Protein AF-A0A0M9YWH2-F1 (afdb_monomer_lite)

Sequence (118 aa):
MAAGDDLGFTGTGFSPNEGVDAFLFSKPIKLGHFTADGNGTVEGTVTIPKWTDPGKHIFRLKGEESKLKLSAKIIVRSHKPHLAATGEDHSSVLLGGAAGLLALGAGTMIAVRRRKQN

Foldseek 3Di:
DAAFDKDKDKDADAAAQWKKWKFKPPPTDTQDIFTAHRRRMTIDIGHHHNPDDFAKIWIWIATPPVRDIDIDIDGHHDDPPPPPCPPDPPDPDDDDDDDDDDDDDDDDDDDPDDDDDD

Structure (mmCIF, N/CA/C/O backbone):
data_AF-A0A0M9YWH2-F1
#
_entry.id   AF-A0A0M9YWH2-F1
#
loop_
_atom_site.group_PDB
_atom_site.id
_atom_site.type_symbol
_atom_site.label_atom_id
_atom_site.label_alt_id
_atom_site.label_comp_id
_atom_site.label_asym_id
_atom_site.label_entity_id
_atom_site.label_seq_id
_atom_site.pdbx_PDB_ins_code
_atom_site.Cartn_x
_atom_site.Cartn_y
_atom_site.Cartn_z
_atom_site.occupancy
_atom_site.B_iso_or_equiv
_atom_site.auth_seq_id
_atom_site.auth_comp_id
_atom_site.auth_asym_id
_atom_site.auth_atom_id
_atom_site.pdbx_PDB_model_num
ATOM 1 N N . MET A 1 1 ? 13.030 -2.942 -4.232 1.00 87.31 1 MET A N 1
ATOM 2 C CA . MET A 1 1 ? 11.990 -3.773 -4.857 1.00 87.31 1 MET A CA 1
ATOM 3 C C . MET A 1 1 ? 11.951 -3.490 -6.349 1.00 87.31 1 MET A C 1
ATOM 5 O O . MET A 1 1 ? 12.360 -2.402 -6.761 1.00 87.31 1 MET A O 1
ATOM 9 N N . ALA A 1 2 ? 11.541 -4.467 -7.139 1.00 89.38 2 ALA A N 1
ATOM 10 C CA . ALA A 1 2 ? 11.160 -4.350 -8.537 1.00 89.38 2 ALA A CA 1
ATOM 11 C C . ALA A 1 2 ? 9.626 -4.310 -8.663 1.00 89.38 2 ALA A C 1
ATOM 13 O O . ALA A 1 2 ? 8.899 -4.519 -7.692 1.00 89.38 2 ALA A O 1
ATOM 14 N N . ALA A 1 3 ? 9.131 -3.995 -9.858 1.00 90.88 3 ALA A N 1
ATOM 15 C CA . ALA A 1 3 ? 7.719 -4.165 -10.175 1.00 90.88 3 ALA A CA 1
ATOM 16 C C . ALA A 1 3 ? 7.367 -5.663 -10.166 1.00 90.88 3 ALA A C 1
ATOM 18 O O . ALA A 1 3 ? 8.133 -6.477 -10.682 1.00 90.88 3 ALA A O 1
ATOM 19 N N . GLY A 1 4 ? 6.219 -6.026 -9.598 1.00 90.44 4 GLY A N 1
ATOM 20 C CA . GLY A 1 4 ? 5.822 -7.418 -9.372 1.00 90.44 4 GLY A CA 1
ATOM 21 C C . GLY A 1 4 ? 6.269 -8.008 -8.034 1.00 90.44 4 GLY A C 1
ATOM 22 O O . GLY A 1 4 ? 5.811 -9.098 -7.710 1.00 90.44 4 GLY A O 1
ATOM 23 N N . ASP A 1 5 ? 7.122 -7.317 -7.270 1.00 92.12 5 ASP A N 1
ATOM 24 C CA . ASP A 1 5 ? 7.524 -7.764 -5.934 1.00 92.12 5 ASP A CA 1
ATOM 25 C C . ASP A 1 5 ? 6.393 -7.555 -4.919 1.00 92.12 5 ASP A C 1
ATOM 27 O O . ASP A 1 5 ? 5.607 -6.604 -5.012 1.00 92.12 5 ASP A O 1
ATOM 31 N N . ASP A 1 6 ? 6.395 -8.395 -3.891 1.00 94.56 6 ASP A N 1
ATOM 32 C CA . ASP A 1 6 ? 5.570 -8.220 -2.706 1.00 94.56 6 ASP 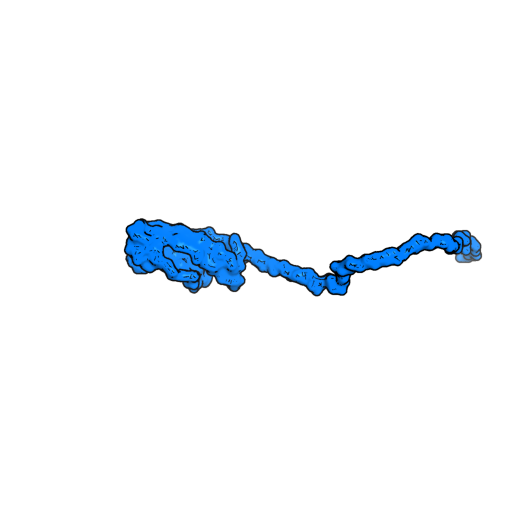A CA 1
ATOM 33 C C . ASP A 1 6 ? 6.186 -7.199 -1.738 1.00 94.56 6 ASP A C 1
ATOM 35 O O . ASP A 1 6 ? 7.395 -7.164 -1.487 1.00 94.56 6 ASP A O 1
ATOM 39 N N . LEU A 1 7 ? 5.326 -6.350 -1.182 1.00 94.31 7 LEU A N 1
ATOM 40 C CA . LEU A 1 7 ? 5.638 -5.325 -0.198 1.00 94.31 7 LEU A CA 1
ATOM 41 C C . LEU A 1 7 ? 4.856 -5.613 1.086 1.00 94.31 7 LEU A C 1
ATOM 43 O O . LEU A 1 7 ? 3.650 -5.373 1.154 1.00 94.31 7 LEU A O 1
ATOM 47 N N . GLY A 1 8 ? 5.564 -6.092 2.107 1.00 96.31 8 GLY A N 1
ATOM 48 C CA . GLY A 1 8 ? 5.048 -6.167 3.472 1.00 96.31 8 GLY A CA 1
ATOM 49 C C . GLY A 1 8 ? 4.982 -4.781 4.115 1.00 96.31 8 GLY A C 1
ATOM 50 O O . GLY A 1 8 ? 5.877 -3.954 3.912 1.00 96.31 8 GLY A O 1
ATOM 51 N N . PHE A 1 9 ? 3.933 -4.517 4.889 1.00 96.00 9 PHE A N 1
ATOM 52 C CA . PHE A 1 9 ? 3.760 -3.258 5.607 1.00 96.00 9 PHE A CA 1
ATOM 53 C C . PHE A 1 9 ? 3.110 -3.464 6.977 1.00 96.00 9 PHE A C 1
ATOM 55 O O . PHE A 1 9 ? 2.344 -4.401 7.189 1.00 96.00 9 PHE A O 1
ATOM 62 N N . THR A 1 10 ? 3.374 -2.509 7.868 1.00 96.75 10 THR A N 1
ATOM 63 C CA . THR A 1 10 ? 2.693 -2.345 9.155 1.00 96.75 10 THR A CA 1
ATOM 64 C C . THR A 1 10 ? 2.378 -0.862 9.335 1.00 96.75 10 THR A C 1
ATOM 66 O O . THR A 1 10 ? 3.220 -0.005 9.050 1.00 96.75 10 THR A O 1
ATOM 69 N N . GLY A 1 11 ? 1.168 -0.544 9.779 1.00 95.31 11 GLY A N 1
ATOM 70 C CA . GLY A 1 11 ? 0.723 0.807 10.102 1.00 95.31 11 GLY A CA 1
ATOM 71 C C . GLY A 1 11 ? -0.041 0.821 11.419 1.00 95.31 11 GLY A C 1
ATOM 72 O O . GLY A 1 11 ? -0.732 -0.138 11.739 1.00 95.31 11 GLY A O 1
ATOM 73 N N . THR A 1 12 ? 0.078 1.902 12.182 1.00 95.94 12 THR A N 1
ATOM 74 C CA . THR A 1 12 ? -0.556 2.053 13.499 1.00 95.94 12 THR A CA 1
ATOM 75 C C . THR A 1 12 ? -1.259 3.405 13.616 1.00 95.94 12 THR A C 1
ATOM 77 O O . THR A 1 12 ? -0.942 4.343 12.879 1.00 95.94 12 THR A O 1
ATOM 80 N N . GLY A 1 13 ? -2.206 3.513 14.551 1.00 94.00 13 GLY A N 1
ATOM 81 C CA . GLY A 1 13 ? -2.953 4.748 14.828 1.00 94.00 13 GLY A CA 1
ATOM 82 C C . GLY A 1 13 ? -4.305 4.850 14.117 1.00 94.00 13 GLY A C 1
ATOM 83 O O . GLY A 1 13 ? -4.907 5.922 14.113 1.00 94.00 13 GLY A O 1
ATOM 84 N N . PHE A 1 14 ? -4.771 3.756 13.518 1.00 96.94 14 PHE A N 1
ATOM 85 C CA . PHE A 1 14 ? -6.112 3.637 12.951 1.00 96.94 14 PHE A CA 1
ATOM 86 C C . PHE A 1 14 ? -7.162 3.433 14.059 1.00 96.94 14 PHE A C 1
ATOM 88 O O . PHE A 1 14 ? -6.831 3.060 15.184 1.00 96.94 14 PHE A O 1
ATOM 95 N N . SER A 1 15 ? -8.433 3.688 13.759 1.00 97.00 15 SER A N 1
ATOM 96 C CA . SER A 1 15 ? -9.545 3.314 14.635 1.00 97.00 15 SER A CA 1
ATOM 97 C C . SER A 1 15 ? -9.634 1.782 14.749 1.00 97.00 15 SER A C 1
ATOM 99 O O . SER A 1 15 ? -9.418 1.084 13.754 1.00 97.00 15 SER A O 1
ATOM 101 N N . PRO A 1 16 ? -9.961 1.228 15.931 1.00 96.81 16 PRO A N 1
ATOM 102 C CA . PRO A 1 16 ? -10.122 -0.213 16.102 1.00 96.81 16 PRO A CA 1
ATOM 103 C C . PRO A 1 16 ? -11.123 -0.820 15.113 1.00 96.81 16 PRO A C 1
ATOM 105 O O . PRO A 1 16 ? -12.250 -0.338 15.015 1.00 96.81 16 PRO A O 1
ATOM 108 N N . ASN A 1 17 ? -10.748 -1.911 14.439 1.00 96.44 17 ASN A N 1
ATOM 109 C CA . ASN A 1 17 ? -11.587 -2.616 13.453 1.00 96.44 17 ASN A CA 1
ATOM 110 C C . ASN A 1 17 ? -11.974 -1.797 12.206 1.00 96.44 17 ASN A C 1
ATOM 112 O O . ASN A 1 17 ? -12.885 -2.198 11.479 1.00 96.44 17 ASN A O 1
ATOM 116 N N . GLU A 1 18 ? -11.309 -0.669 11.927 1.00 97.25 18 GLU A N 1
ATOM 117 C CA . GLU A 1 18 ? -11.649 0.141 10.754 1.00 97.25 18 GLU A CA 1
ATOM 118 C C . GLU A 1 18 ? -11.090 -0.425 9.441 1.00 97.25 18 GLU A C 1
ATOM 120 O O . GLU A 1 18 ? -10.063 -1.108 9.408 1.00 97.25 18 GLU A O 1
ATOM 125 N N . GLY A 1 19 ? -11.744 -0.065 8.334 1.00 96.69 19 GLY A N 1
ATOM 126 C CA . GLY A 1 19 ? -11.235 -0.300 6.988 1.00 96.69 19 GLY A CA 1
ATOM 127 C C . GLY A 1 19 ? -10.074 0.636 6.641 1.00 96.69 19 GLY A C 1
ATOM 128 O O . GLY A 1 19 ? -10.143 1.851 6.845 1.00 96.69 19 GLY A O 1
ATOM 129 N N . VAL A 1 20 ? -9.011 0.071 6.073 1.00 97.88 20 VAL A N 1
ATOM 130 C CA . VAL A 1 20 ? -7.814 0.779 5.618 1.00 97.88 20 VAL A CA 1
ATOM 131 C C . VAL A 1 20 ? -7.510 0.400 4.174 1.00 97.88 20 VAL A C 1
ATOM 133 O O . VAL A 1 20 ? -7.175 -0.740 3.850 1.00 97.88 20 VAL A O 1
ATOM 136 N N . ASP A 1 21 ? -7.555 1.391 3.292 1.00 97.75 21 ASP A N 1
ATOM 137 C CA . ASP A 1 21 ? -7.204 1.209 1.891 1.00 97.75 21 ASP A CA 1
ATOM 138 C C . ASP A 1 21 ? -5.714 1.466 1.651 1.00 97.75 21 ASP A C 1
ATOM 140 O O . ASP A 1 21 ? -5.182 2.529 1.997 1.00 97.75 21 ASP A O 1
ATOM 144 N N . ALA A 1 22 ? -5.058 0.515 0.986 1.00 96.88 22 ALA A N 1
ATOM 145 C CA . ALA A 1 22 ? -3.670 0.625 0.565 1.00 96.88 22 ALA A CA 1
ATOM 146 C C . ALA A 1 22 ? -3.577 1.080 -0.893 1.00 96.88 22 ALA A C 1
ATOM 148 O O . ALA A 1 22 ? -4.225 0.529 -1.787 1.00 96.88 22 ALA A O 1
ATOM 149 N N . PHE A 1 23 ? -2.725 2.065 -1.152 1.00 96.56 23 PHE A N 1
ATOM 150 C CA . PHE A 1 23 ? -2.556 2.664 -2.466 1.00 96.56 23 PHE A CA 1
ATOM 151 C C . PHE A 1 23 ? -1.091 2.835 -2.838 1.00 96.56 23 PHE A C 1
ATOM 153 O O . PHE A 1 23 ? -0.254 3.193 -2.007 1.00 96.56 23 PHE A O 1
ATOM 160 N N . LEU A 1 24 ? -0.823 2.717 -4.135 1.00 95.56 24 LEU A N 1
ATOM 161 C CA . LEU A 1 24 ? 0.397 3.212 -4.750 1.00 95.56 24 LEU A CA 1
ATOM 162 C C . LEU A 1 24 ? 0.122 4.571 -5.402 1.00 95.56 24 LEU A C 1
ATOM 164 O O . LEU A 1 24 ? -0.737 4.699 -6.272 1.00 95.56 24 LEU A O 1
ATOM 168 N N . PHE A 1 25 ? 0.852 5.593 -4.970 1.00 89.00 25 PHE A N 1
ATOM 169 C CA . PHE A 1 25 ? 0.772 6.965 -5.454 1.00 89.00 25 PHE A CA 1
ATOM 170 C C . PHE A 1 25 ? 1.925 7.264 -6.413 1.00 89.00 25 PHE A C 1
ATOM 172 O O . PHE A 1 25 ? 3.044 7.586 -6.012 1.00 89.00 25 PHE A O 1
ATOM 179 N N . SER A 1 26 ? 1.580 7.171 -7.694 1.00 79.69 26 SER A N 1
ATOM 180 C CA . SER A 1 26 ? 2.231 7.819 -8.840 1.00 79.69 26 SER A CA 1
ATOM 181 C C . SER A 1 26 ? 1.145 8.126 -9.878 1.00 79.69 26 SER A C 1
ATOM 183 O O . SER A 1 26 ? 0.862 9.282 -10.179 1.00 79.69 26 SER A O 1
ATOM 185 N N . LYS A 1 27 ? 0.377 7.091 -10.231 1.00 80.38 27 LYS A N 1
ATOM 186 C CA . LYS A 1 27 ? -1.044 7.161 -10.601 1.00 80.38 27 LYS A CA 1
ATOM 187 C C . LYS A 1 27 ? -1.808 6.475 -9.464 1.00 80.38 27 LYS A C 1
ATOM 189 O O . LYS A 1 27 ? -1.334 5.419 -9.054 1.00 80.38 27 LYS A O 1
ATOM 194 N N . PRO A 1 28 ? -2.891 7.037 -8.898 1.00 87.94 28 PRO A N 1
ATOM 195 C CA . PRO A 1 28 ? -3.573 6.417 -7.764 1.00 87.94 28 PRO A CA 1
ATOM 196 C C . PRO A 1 28 ? -4.097 5.024 -8.134 1.00 87.94 28 PRO A C 1
ATOM 198 O O . PRO A 1 28 ? -5.078 4.899 -8.862 1.00 87.94 28 PRO A O 1
ATOM 201 N N . ILE A 1 29 ? -3.426 3.981 -7.645 1.00 92.75 29 ILE A N 1
ATOM 202 C CA . ILE A 1 29 ? -3.812 2.582 -7.848 1.00 92.75 29 ILE A CA 1
ATOM 203 C C . ILE A 1 29 ? -4.109 1.991 -6.475 1.00 92.75 29 ILE A C 1
ATOM 205 O O . ILE A 1 29 ? -3.247 2.020 -5.594 1.00 92.75 29 ILE A O 1
ATOM 209 N N . LYS A 1 30 ? -5.323 1.467 -6.285 1.00 95.44 30 LYS A N 1
ATOM 210 C CA . LYS A 1 30 ? -5.684 0.713 -5.080 1.00 95.44 30 LYS A CA 1
ATOM 211 C C . LYS A 1 30 ? -5.016 -0.658 -5.154 1.00 95.44 30 LYS A C 1
ATOM 213 O O . LYS A 1 30 ? -5.237 -1.390 -6.113 1.00 95.44 30 LYS A O 1
ATOM 218 N N . LEU A 1 31 ? -4.178 -0.966 -4.171 1.00 94.75 31 LEU A N 1
ATOM 219 C CA . LEU A 1 31 ? -3.465 -2.240 -4.070 1.00 94.75 31 LEU A CA 1
ATOM 220 C C . LEU A 1 31 ? -4.251 -3.273 -3.261 1.00 94.75 31 LEU A C 1
ATOM 222 O O . LEU A 1 31 ? -4.106 -4.467 -3.489 1.00 94.75 31 LEU A O 1
ATOM 226 N N . GLY A 1 32 ? -5.083 -2.813 -2.326 1.00 95.12 32 GLY A N 1
ATOM 227 C CA . GLY A 1 32 ? -5.883 -3.688 -1.482 1.00 95.12 32 GLY A CA 1
ATOM 228 C C . GLY A 1 32 ? -6.708 -2.923 -0.457 1.00 95.12 32 GLY A C 1
ATOM 229 O O . GLY A 1 32 ? -6.627 -1.694 -0.359 1.00 95.12 32 GLY A O 1
ATOM 230 N N . HIS A 1 33 ? -7.501 -3.681 0.289 1.00 97.25 33 HIS A N 1
ATOM 231 C CA . HIS A 1 33 ? -8.262 -3.230 1.444 1.00 97.25 33 HIS A CA 1
ATOM 232 C C . HIS A 1 33 ? -7.928 -4.148 2.617 1.00 97.25 33 HIS A C 1
ATOM 234 O O . HIS A 1 33 ? -7.864 -5.366 2.444 1.00 97.25 33 HIS A O 1
ATOM 240 N N . PHE A 1 34 ? -7.696 -3.555 3.779 1.00 97.25 34 PHE A N 1
ATOM 241 C CA . PHE A 1 34 ? -7.279 -4.234 4.998 1.00 97.25 34 PHE A CA 1
ATOM 242 C C . PHE A 1 34 ? -8.123 -3.740 6.167 1.00 97.25 34 PHE A C 1
ATOM 244 O O . PHE A 1 34 ? -8.698 -2.658 6.102 1.00 97.25 34 PHE A O 1
ATOM 251 N N . THR A 1 35 ? -8.169 -4.512 7.243 1.00 97.69 35 THR A N 1
ATOM 252 C CA . THR A 1 35 ? -8.880 -4.138 8.468 1.00 97.69 35 THR A CA 1
ATOM 253 C C . THR A 1 35 ? -7.859 -3.947 9.578 1.00 97.69 35 THR A C 1
ATOM 255 O O . THR A 1 35 ? -6.996 -4.804 9.766 1.00 97.69 35 THR A O 1
ATOM 258 N N . ALA A 1 36 ? -7.922 -2.815 10.277 1.00 97.81 36 ALA A N 1
ATOM 259 C CA . ALA A 1 36 ? -7.118 -2.600 11.472 1.00 97.81 36 ALA A CA 1
ATOM 260 C C . ALA A 1 36 ? -7.607 -3.518 12.603 1.00 97.81 36 ALA A C 1
ATOM 262 O O . ALA A 1 36 ? -8.797 -3.791 12.716 1.00 97.81 36 ALA A O 1
ATOM 263 N N . ASP A 1 37 ? -6.709 -3.995 13.452 1.00 97.00 37 ASP A N 1
ATOM 264 C CA . ASP A 1 37 ? -7.058 -4.796 14.619 1.00 97.00 37 ASP A CA 1
ATOM 265 C C . ASP A 1 37 ? -7.714 -3.947 15.729 1.00 97.00 37 ASP A C 1
ATOM 267 O O . ASP A 1 37 ? -7.928 -2.737 15.595 1.00 97.00 37 ASP A O 1
ATOM 271 N N . GLY A 1 38 ? -8.023 -4.578 16.866 1.00 96.81 38 GLY A N 1
ATOM 272 C CA . GLY A 1 38 ? -8.595 -3.897 18.033 1.00 96.81 38 GLY A CA 1
ATOM 273 C C . GLY A 1 38 ? -7.695 -2.817 18.654 1.00 96.81 38 GLY A C 1
ATOM 274 O O . GLY A 1 38 ? -8.180 -2.001 19.434 1.00 96.81 38 GLY A O 1
ATOM 275 N N . ASN A 1 39 ? -6.410 -2.784 18.296 1.00 96.19 39 ASN A N 1
ATOM 276 C CA . ASN A 1 39 ? -5.432 -1.802 18.755 1.00 96.19 39 ASN A CA 1
ATOM 277 C C . ASN A 1 39 ? -5.182 -0.694 17.716 1.00 96.19 39 ASN A C 1
ATOM 279 O O . ASN A 1 39 ? -4.339 0.175 17.948 1.00 96.19 39 ASN A O 1
ATOM 283 N N . GLY A 1 40 ? -5.868 -0.719 16.567 1.00 96.19 40 GLY A N 1
ATOM 284 C CA . GLY A 1 40 ? -5.635 0.238 15.487 1.00 96.19 40 GLY A CA 1
ATOM 285 C C . GLY A 1 40 ? -4.371 -0.043 14.672 1.00 96.19 40 GLY A C 1
ATOM 286 O O . GLY A 1 40 ? -3.813 0.875 14.057 1.00 96.19 40 GLY A O 1
ATOM 287 N N . THR A 1 41 ? -3.885 -1.285 14.694 1.00 97.56 41 THR A N 1
ATOM 288 C CA . THR A 1 41 ? -2.746 -1.754 13.899 1.00 97.56 41 THR A CA 1
ATOM 289 C C . THR A 1 41 ? -3.245 -2.478 12.661 1.00 97.56 41 THR A C 1
ATOM 291 O O . THR A 1 41 ? -4.116 -3.334 12.737 1.00 97.56 41 THR A O 1
ATOM 294 N N . VAL A 1 42 ? -2.677 -2.159 11.507 1.00 97.75 42 VAL A N 1
ATOM 295 C CA . VAL A 1 42 ? -2.925 -2.867 10.254 1.00 97.75 42 VAL A CA 1
ATOM 296 C C . VAL A 1 42 ? -1.611 -3.413 9.726 1.00 97.75 42 VAL A C 1
ATOM 298 O O . VAL A 1 42 ? -0.610 -2.699 9.645 1.00 97.75 42 VAL A O 1
ATOM 301 N N . GLU A 1 43 ? -1.615 -4.678 9.344 1.00 97.06 43 GLU A N 1
ATOM 302 C CA . GLU A 1 43 ? -0.473 -5.342 8.736 1.00 97.06 43 GLU A CA 1
ATOM 303 C C . GLU A 1 43 ? -0.920 -6.173 7.543 1.00 97.06 43 GLU A C 1
ATOM 305 O O . GLU A 1 43 ? -2.071 -6.603 7.443 1.00 97.06 43 GLU A O 1
ATOM 310 N N . GLY A 1 44 ? -0.014 -6.362 6.594 1.00 95.31 44 GLY A N 1
ATOM 311 C CA . GLY A 1 44 ? -0.327 -7.123 5.404 1.00 95.31 44 GLY A CA 1
ATOM 312 C C . GLY A 1 44 ? 0.772 -7.072 4.368 1.00 95.31 44 GLY A C 1
ATOM 313 O O . GLY A 1 44 ? 1.842 -6.495 4.565 1.00 95.31 44 GLY A O 1
ATOM 314 N N . THR A 1 45 ? 0.483 -7.698 3.236 1.00 96.94 45 THR A N 1
ATOM 315 C CA . THR A 1 45 ? 1.352 -7.696 2.064 1.00 96.94 45 THR A CA 1
ATOM 316 C C . THR A 1 45 ? 0.544 -7.258 0.854 1.00 96.94 45 THR A C 1
ATOM 318 O O . THR A 1 45 ? -0.597 -7.681 0.675 1.00 96.94 45 THR A O 1
ATOM 321 N N . VAL A 1 46 ? 1.129 -6.393 0.031 1.00 95.50 46 VAL A N 1
ATOM 322 C CA . VAL A 1 46 ? 0.576 -5.984 -1.264 1.00 95.50 46 VAL A CA 1
ATOM 323 C C . VAL A 1 46 ? 1.586 -6.251 -2.365 1.00 95.50 46 VAL A C 1
ATOM 325 O O . VAL A 1 46 ? 2.776 -6.020 -2.181 1.00 95.50 46 VAL A O 1
ATOM 328 N N . THR A 1 47 ? 1.121 -6.663 -3.536 1.00 94.88 47 THR A N 1
ATOM 329 C CA . THR A 1 47 ? 1.994 -6.822 -4.701 1.00 94.88 47 THR A CA 1
ATOM 330 C C . THR A 1 47 ? 2.083 -5.508 -5.472 1.00 94.88 47 THR A C 1
ATOM 332 O O . THR A 1 47 ? 1.066 -4.894 -5.810 1.00 94.88 47 THR A O 1
ATOM 335 N N . ILE A 1 48 ? 3.301 -5.066 -5.788 1.00 93.00 48 ILE A N 1
ATOM 336 C CA . ILE A 1 48 ? 3.516 -3.914 -6.666 1.00 93.00 48 ILE A CA 1
ATOM 337 C C . ILE A 1 48 ? 3.150 -4.324 -8.099 1.00 93.00 48 ILE A C 1
ATOM 339 O O . ILE A 1 48 ? 3.703 -5.302 -8.600 1.00 93.00 48 ILE A O 1
ATOM 343 N N . PRO A 1 49 ? 2.260 -3.606 -8.806 1.00 91.94 49 PRO A N 1
ATOM 344 C CA . PRO A 1 49 ? 1.879 -3.986 -10.161 1.00 91.94 49 PRO A CA 1
ATOM 345 C C . PRO A 1 49 ? 3.082 -4.102 -11.108 1.00 91.94 49 PRO A C 1
ATOM 347 O O . PRO A 1 49 ? 3.984 -3.267 -11.095 1.00 91.94 49 PRO A O 1
ATOM 350 N N . LYS A 1 50 ? 3.088 -5.113 -11.986 1.00 89.88 50 LYS A N 1
ATOM 351 C CA . LYS A 1 50 ? 4.207 -5.365 -12.921 1.00 89.88 50 LYS A CA 1
ATOM 352 C C . LYS A 1 50 ? 4.445 -4.225 -13.920 1.00 89.88 50 LYS A C 1
ATOM 354 O O . LYS A 1 50 ? 5.544 -4.084 -14.438 1.00 89.88 50 LYS A O 1
ATOM 359 N N . TRP A 1 51 ? 3.420 -3.413 -14.173 1.00 86.75 51 TRP A N 1
ATOM 360 C CA . TRP A 1 51 ? 3.461 -2.232 -15.041 1.00 86.75 51 TRP A CA 1
ATOM 361 C C . TRP A 1 51 ? 3.797 -0.935 -14.287 1.00 86.75 51 TRP A C 1
ATOM 363 O O . TRP A 1 51 ? 3.608 0.155 -14.823 1.00 86.75 51 TRP A O 1
ATOM 373 N N . THR A 1 52 ? 4.230 -1.011 -13.025 1.00 90.12 52 THR A N 1
ATOM 374 C CA . THR A 1 52 ? 4.702 0.167 -12.295 1.00 90.12 52 THR A CA 1
ATOM 375 C C . THR A 1 52 ? 6.021 0.659 -12.885 1.00 90.12 52 THR A C 1
ATOM 377 O O . THR A 1 52 ? 7.015 -0.066 -12.900 1.00 90.12 52 THR A O 1
ATOM 380 N N . ASP A 1 53 ? 6.031 1.917 -13.327 1.00 90.69 53 ASP A N 1
ATOM 381 C CA . ASP A 1 53 ? 7.227 2.562 -13.861 1.00 90.69 53 ASP A CA 1
ATOM 382 C C . ASP A 1 53 ? 8.364 2.574 -12.822 1.00 90.69 53 ASP A C 1
ATOM 384 O O . ASP A 1 53 ? 8.122 2.826 -11.638 1.00 90.69 53 ASP A O 1
ATOM 388 N N . PRO A 1 54 ? 9.624 2.350 -13.216 1.00 90.75 54 PRO A N 1
ATOM 389 C CA . PRO A 1 54 ? 10.758 2.493 -12.313 1.00 90.75 54 PRO A CA 1
ATOM 390 C C . PRO A 1 54 ? 10.876 3.924 -11.778 1.00 90.75 54 PRO A C 1
ATOM 392 O O . PRO A 1 54 ? 10.744 4.893 -12.523 1.00 90.75 54 PRO A O 1
ATOM 395 N N . GLY A 1 55 ? 11.163 4.076 -10.486 1.00 92.00 55 GLY A N 1
ATOM 396 C CA . GLY A 1 55 ? 11.330 5.389 -9.870 1.00 92.00 55 GLY A CA 1
ATOM 397 C C . GLY A 1 55 ? 10.905 5.461 -8.409 1.00 92.00 55 GLY A C 1
ATOM 398 O O . GLY A 1 55 ? 10.731 4.450 -7.726 1.00 92.00 55 GLY A O 1
ATOM 399 N N . LYS A 1 56 ? 10.773 6.697 -7.921 1.00 94.00 56 LYS A N 1
ATOM 400 C CA . LYS A 1 56 ? 10.262 7.001 -6.580 1.00 94.00 56 LYS A CA 1
ATOM 401 C C . LYS A 1 56 ? 8.736 6.983 -6.616 1.00 94.00 56 LYS A C 1
ATOM 403 O O . LYS A 1 56 ? 8.142 7.693 -7.420 1.00 94.00 56 LYS A O 1
ATOM 408 N N . HIS A 1 57 ? 8.128 6.240 -5.701 1.00 94.38 57 HIS A N 1
ATOM 409 C CA . HIS A 1 57 ? 6.677 6.174 -5.518 1.00 94.38 57 HIS A CA 1
ATOM 410 C C . HIS A 1 57 ? 6.320 6.401 -4.054 1.00 94.38 57 HIS A C 1
ATOM 412 O O . HIS A 1 57 ? 7.174 6.307 -3.166 1.00 94.38 57 HIS A O 1
ATOM 418 N N . ILE A 1 58 ? 5.048 6.691 -3.796 1.00 96.12 58 ILE A N 1
ATOM 419 C CA . ILE A 1 58 ? 4.521 6.824 -2.438 1.00 96.12 58 ILE A CA 1
ATOM 420 C C . ILE A 1 58 ? 3.566 5.661 -2.181 1.00 96.12 58 ILE A C 1
ATOM 422 O O . ILE A 1 58 ? 2.548 5.537 -2.847 1.00 96.12 58 ILE A O 1
ATOM 426 N N . PHE A 1 59 ? 3.868 4.817 -1.206 1.00 96.25 59 PHE A N 1
ATOM 427 C CA . PHE A 1 59 ? 2.893 3.882 -0.656 1.00 96.25 59 PHE A CA 1
ATOM 428 C C . PHE A 1 59 ? 2.060 4.615 0.394 1.00 96.25 59 PHE A C 1
ATOM 430 O O . PHE A 1 59 ? 2.625 5.286 1.260 1.00 96.25 59 PHE A O 1
ATOM 437 N N . ARG A 1 60 ? 0.730 4.542 0.307 1.00 97.00 60 ARG A N 1
ATOM 438 C CA . ARG A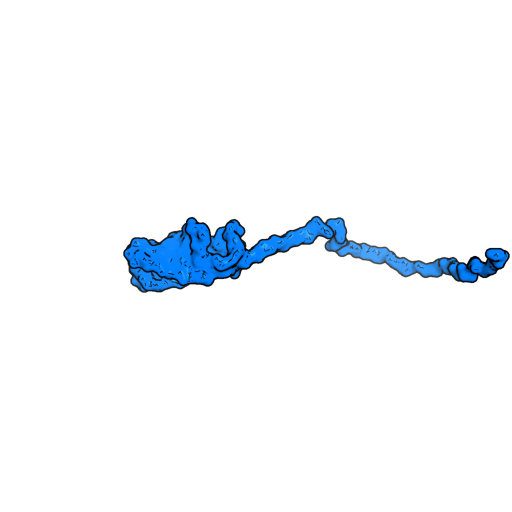 1 60 ? -0.168 5.261 1.214 1.00 97.00 60 ARG A CA 1
ATOM 439 C C . ARG A 1 60 ? -1.263 4.363 1.755 1.00 97.00 60 ARG A C 1
ATOM 441 O O . ARG A 1 60 ? -1.967 3.726 0.980 1.00 97.00 60 ARG A O 1
ATOM 448 N N . LEU A 1 61 ? -1.452 4.417 3.066 1.00 97.25 61 LEU A N 1
ATOM 449 C CA . LEU A 1 61 ? -2.600 3.850 3.762 1.00 97.25 61 LEU A CA 1
ATOM 450 C C . LEU A 1 61 ? -3.599 4.964 4.072 1.00 97.25 61 LEU A C 1
ATOM 452 O O . LEU A 1 61 ? -3.192 6.067 4.452 1.00 97.25 61 LEU A O 1
ATOM 456 N N . LYS A 1 62 ? -4.892 4.695 3.898 1.00 97.06 62 LYS A N 1
ATOM 457 C CA . LYS A 1 62 ? -5.981 5.628 4.206 1.00 97.06 62 LYS A CA 1
ATOM 458 C C . LYS A 1 62 ? -7.039 4.920 5.051 1.00 97.06 62 LYS A C 1
ATOM 460 O O . LYS A 1 62 ? -7.686 4.013 4.540 1.00 97.06 62 LYS A O 1
ATOM 465 N N . GLY A 1 63 ? -7.232 5.384 6.282 1.00 96.62 63 GLY A N 1
ATOM 466 C CA . GLY A 1 63 ? -8.325 4.940 7.150 1.00 96.62 63 GLY A CA 1
ATOM 467 C C . GLY A 1 63 ? -9.664 5.519 6.697 1.00 96.62 63 GLY A C 1
ATOM 468 O O . GLY A 1 63 ? -9.747 6.684 6.273 1.00 96.62 63 GLY A O 1
ATOM 469 N N . GLU A 1 64 ? -10.708 4.702 6.742 1.00 94.44 64 GLU A N 1
ATOM 470 C CA . GLU A 1 64 ? -12.063 5.096 6.368 1.00 94.44 64 GLU A CA 1
ATOM 471 C C . GLU A 1 64 ? -12.768 5.889 7.465 1.00 94.44 64 GLU A C 1
ATOM 473 O O . GLU A 1 64 ? -13.483 6.840 7.142 1.00 94.44 64 GLU A O 1
ATOM 478 N N . GLU A 1 65 ? -12.537 5.572 8.732 1.00 92.81 65 GLU A N 1
ATOM 479 C CA . GLU A 1 65 ? -13.185 6.192 9.884 1.00 92.81 65 GLU A CA 1
ATOM 480 C C . GLU A 1 65 ? -12.293 7.275 10.493 1.00 92.81 65 GLU A C 1
ATOM 482 O O . GLU A 1 65 ? -12.685 8.444 10.519 1.00 92.81 65 GLU A O 1
ATOM 487 N N . SER A 1 66 ? -11.051 6.931 10.850 1.00 90.81 66 SER A N 1
ATOM 488 C CA . SER A 1 66 ? -10.065 7.860 11.431 1.00 90.81 66 SER A CA 1
ATOM 489 C C . SER A 1 66 ? -9.671 8.996 10.484 1.00 90.81 66 SER A C 1
ATOM 491 O O . SER A 1 66 ? -9.132 10.021 10.906 1.00 90.81 66 SER A O 1
ATOM 493 N N . LYS A 1 67 ? -9.889 8.802 9.174 1.00 93.00 67 LYS A N 1
ATOM 494 C CA . LYS A 1 67 ? -9.385 9.649 8.077 1.00 93.00 67 LYS A CA 1
ATOM 495 C C . LYS A 1 67 ? -7.858 9.802 8.079 1.00 93.00 67 LYS A C 1
ATOM 497 O O . LYS A 1 67 ? -7.333 10.653 7.346 1.00 93.00 67 LYS A O 1
ATOM 502 N N . LEU A 1 68 ? -7.146 8.971 8.847 1.00 93.94 68 LEU A N 1
ATOM 503 C CA . LEU A 1 68 ? -5.694 8.969 8.932 1.00 93.94 68 LEU A CA 1
ATOM 504 C C . LEU A 1 68 ? -5.091 8.600 7.576 1.00 93.94 68 LEU A C 1
ATOM 506 O O . LEU A 1 68 ? -5.601 7.746 6.845 1.00 93.94 68 LEU A O 1
ATOM 510 N N . LYS A 1 69 ? -3.985 9.261 7.230 1.00 95.50 69 LYS A N 1
ATOM 511 C CA . LYS A 1 69 ? -3.221 8.988 6.012 1.00 95.50 69 LYS A CA 1
ATOM 512 C C . LYS A 1 69 ? -1.761 8.787 6.374 1.00 95.50 69 LYS A C 1
ATOM 514 O O . LYS A 1 69 ? -1.074 9.752 6.700 1.00 95.50 69 LYS A O 1
ATOM 519 N N . LEU A 1 70 ? -1.275 7.559 6.253 1.00 95.19 70 LEU A N 1
ATOM 520 C CA . LEU A 1 70 ? 0.136 7.230 6.456 1.00 95.19 70 LEU A CA 1
ATOM 521 C C . LEU A 1 70 ? 0.811 7.063 5.104 1.00 95.19 70 LEU A C 1
ATOM 523 O O . LEU A 1 70 ? 0.248 6.434 4.215 1.00 95.19 70 LEU A O 1
ATOM 527 N N . SER A 1 71 ? 1.992 7.650 4.922 1.00 95.50 71 SER A N 1
ATOM 528 C CA . SER A 1 71 ? 2.715 7.610 3.647 1.00 95.50 71 SER A CA 1
ATOM 529 C C . SER A 1 71 ? 4.158 7.164 3.847 1.00 95.50 71 SER A C 1
ATOM 531 O O . SER A 1 71 ? 4.862 7.705 4.695 1.00 95.50 71 SER A O 1
ATOM 533 N N . ALA A 1 72 ? 4.612 6.232 3.015 1.00 94.56 72 ALA A N 1
ATOM 534 C CA . ALA A 1 72 ? 5.985 5.755 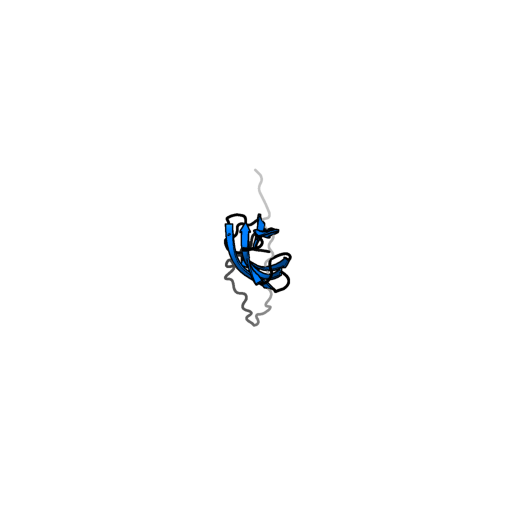2.959 1.00 94.56 72 ALA A CA 1
ATOM 535 C C . ALA A 1 72 ? 6.547 5.941 1.544 1.00 94.56 72 ALA A C 1
ATOM 537 O O . ALA A 1 72 ? 5.862 5.717 0.547 1.00 94.56 72 ALA A O 1
ATOM 538 N N . LYS A 1 73 ? 7.808 6.364 1.439 1.00 95.88 73 LYS A N 1
ATOM 539 C CA . LYS A 1 73 ? 8.496 6.479 0.146 1.00 95.88 73 LYS A CA 1
ATOM 540 C C . LYS A 1 73 ? 9.096 5.128 -0.215 1.00 95.88 73 LYS A C 1
ATOM 542 O O . LYS A 1 73 ? 9.839 4.563 0.583 1.00 95.88 73 LYS A O 1
ATOM 547 N N . ILE A 1 74 ? 8.830 4.656 -1.427 1.00 93.81 74 ILE A N 1
ATOM 548 C CA . ILE A 1 74 ? 9.420 3.426 -1.960 1.00 93.81 74 ILE A CA 1
ATOM 549 C C . ILE A 1 74 ? 10.150 3.711 -3.273 1.00 93.81 74 ILE A C 1
ATOM 551 O O . ILE A 1 74 ? 9.836 4.665 -3.987 1.00 93.81 74 ILE A O 1
ATOM 555 N N . ILE A 1 75 ? 11.144 2.882 -3.588 1.00 93.62 75 ILE A N 1
ATOM 556 C CA . ILE A 1 75 ? 11.893 2.954 -4.845 1.00 93.62 75 ILE A CA 1
ATOM 557 C C . ILE A 1 75 ? 11.682 1.645 -5.597 1.00 93.62 75 ILE A C 1
ATOM 559 O O . ILE A 1 75 ? 12.144 0.586 -5.157 1.00 93.62 75 ILE A O 1
ATOM 563 N N . VAL A 1 76 ? 11.006 1.742 -6.739 1.00 91.75 76 VAL A N 1
ATOM 564 C CA . VAL A 1 76 ? 10.814 0.642 -7.686 1.00 91.75 76 VAL A CA 1
ATOM 565 C C . VAL A 1 76 ? 11.963 0.683 -8.683 1.00 91.75 76 VAL A C 1
ATOM 567 O O . VAL A 1 76 ? 12.194 1.693 -9.346 1.00 91.75 76 VAL A O 1
ATOM 570 N N . ARG A 1 77 ? 12.729 -0.402 -8.757 1.00 89.00 77 ARG A N 1
ATOM 571 C CA . ARG A 1 77 ? 13.856 -0.542 -9.681 1.00 89.00 77 ARG A CA 1
ATOM 572 C C . ARG A 1 77 ? 13.388 -1.162 -10.992 1.00 89.00 77 ARG A C 1
ATOM 574 O O . ARG A 1 77 ? 12.491 -2.002 -10.991 1.00 89.00 77 ARG A O 1
ATOM 581 N N . SER A 1 78 ? 14.037 -0.786 -12.091 1.00 78.38 78 SER A N 1
ATOM 582 C CA . SER A 1 78 ? 13.819 -1.433 -13.383 1.00 78.38 78 SER A CA 1
ATOM 583 C C . SER A 1 78 ? 14.188 -2.905 -13.286 1.00 78.38 78 SER A C 1
ATOM 585 O O . SER A 1 78 ? 15.333 -3.239 -12.972 1.00 78.38 78 SER A O 1
ATOM 587 N N . HIS A 1 79 ? 13.237 -3.779 -13.600 1.00 66.38 79 HIS A N 1
ATOM 588 C CA . HIS A 1 79 ? 13.563 -5.149 -13.948 1.00 66.38 79 HIS A CA 1
ATOM 589 C C . HIS A 1 79 ? 14.123 -5.087 -15.370 1.00 66.38 79 HIS A C 1
ATOM 591 O O . HIS A 1 79 ? 13.377 -4.853 -16.317 1.00 66.38 79 HIS A O 1
ATOM 597 N N . LYS A 1 80 ? 15.445 -5.196 -15.540 1.00 59.25 80 LYS A N 1
ATOM 598 C CA . LYS A 1 80 ? 15.968 -5.551 -16.861 1.00 59.25 80 LYS A CA 1
ATOM 599 C C . LYS A 1 80 ? 15.500 -6.989 -17.070 1.00 59.25 80 LYS A C 1
ATOM 601 O O . LYS A 1 80 ? 15.942 -7.827 -16.283 1.00 59.25 80 LYS A O 1
ATOM 606 N N . PRO A 1 81 ? 14.602 -7.300 -18.022 1.00 52.91 81 PRO A N 1
ATOM 607 C CA . PRO A 1 81 ? 14.416 -8.691 -18.380 1.00 52.91 81 PRO A CA 1
ATOM 608 C C . PRO A 1 81 ? 15.807 -9.200 -18.748 1.00 52.91 81 PRO A C 1
ATOM 610 O O . PRO A 1 81 ? 16.462 -8.646 -19.633 1.00 52.91 81 PRO A O 1
ATOM 613 N N . HIS A 1 82 ? 16.302 -10.183 -17.998 1.00 52.00 82 HIS A N 1
ATOM 614 C CA . HIS A 1 82 ? 17.377 -11.012 -18.498 1.00 52.00 82 HIS A CA 1
ATOM 615 C C . HIS A 1 82 ? 16.774 -11.669 -19.731 1.00 52.00 82 HIS A C 1
ATOM 617 O O . HIS A 1 82 ? 15.979 -12.601 -19.620 1.00 52.00 82 HIS A O 1
ATOM 623 N N . LEU A 1 83 ? 17.041 -11.084 -20.898 1.00 53.78 83 LEU A N 1
ATOM 624 C CA . LEU A 1 83 ? 16.861 -11.774 -22.156 1.00 53.78 83 LEU A CA 1
ATOM 625 C C . LEU A 1 83 ? 17.582 -13.097 -21.933 1.00 53.78 83 LEU A C 1
ATOM 627 O O . LEU A 1 83 ? 18.786 -13.099 -21.676 1.00 53.78 83 LEU A O 1
ATOM 631 N N . ALA A 1 84 ? 16.839 -14.205 -21.919 1.00 49.38 84 ALA A N 1
ATOM 632 C CA . ALA A 1 84 ? 17.470 -15.493 -22.096 1.00 49.38 84 ALA A CA 1
ATOM 633 C C . ALA A 1 84 ? 18.408 -15.317 -23.290 1.00 49.38 84 ALA A C 1
ATOM 635 O O . ALA A 1 84 ? 17.975 -14.805 -24.329 1.00 49.38 84 ALA A O 1
ATOM 636 N N . ALA A 1 85 ? 19.683 -15.645 -23.100 1.00 47.38 85 ALA A N 1
ATOM 637 C CA . ALA A 1 85 ? 20.631 -15.800 -24.182 1.00 47.38 85 ALA A CA 1
ATOM 638 C C . ALA A 1 85 ? 20.064 -16.873 -25.127 1.00 47.38 85 ALA A C 1
ATOM 640 O O . ALA A 1 85 ? 20.363 -18.050 -25.022 1.00 47.38 85 ALA A O 1
ATOM 641 N N . THR A 1 86 ? 19.158 -16.467 -26.009 1.00 57.47 86 THR A N 1
ATOM 642 C CA . THR A 1 86 ? 18.628 -17.237 -27.140 1.00 57.47 86 THR A CA 1
ATOM 643 C C . THR A 1 86 ? 19.368 -16.763 -28.383 1.00 57.47 86 THR A C 1
ATOM 645 O O . THR A 1 86 ? 18.802 -16.428 -29.416 1.00 57.47 86 THR A O 1
ATOM 648 N N . GLY A 1 87 ? 20.683 -16.656 -28.204 1.00 46.59 87 GLY A N 1
ATOM 649 C CA . GLY A 1 87 ? 21.674 -16.280 -29.194 1.00 46.59 87 GLY A CA 1
ATOM 650 C C . GLY A 1 87 ? 22.902 -17.177 -29.081 1.00 46.59 87 GLY A C 1
ATOM 651 O O . GLY A 1 87 ? 24.004 -16.702 -29.298 1.00 46.59 87 GLY A O 1
ATOM 652 N N . GLU A 1 88 ? 22.720 -18.441 -28.697 1.00 43.97 88 GLU A N 1
ATOM 653 C CA . GLU A 1 88 ? 23.655 -19.530 -28.991 1.00 43.97 88 GLU A CA 1
ATOM 654 C C . GLU A 1 88 ? 22.915 -20.872 -28.912 1.00 43.97 88 GLU A C 1
ATOM 656 O O . GLU A 1 88 ? 23.123 -21.697 -28.028 1.00 43.97 88 GLU A O 1
ATOM 661 N N . ASP A 1 89 ? 22.051 -21.126 -29.896 1.00 44.31 89 ASP A N 1
ATOM 662 C CA . ASP A 1 89 ? 21.795 -22.497 -30.344 1.00 44.31 89 ASP A CA 1
ATOM 663 C C . ASP A 1 89 ? 23.083 -23.066 -30.961 1.00 44.31 89 ASP A C 1
ATOM 665 O O . ASP A 1 89 ? 23.186 -23.275 -32.163 1.00 44.31 89 ASP A O 1
ATOM 669 N N . HIS A 1 90 ? 24.097 -23.306 -30.134 1.00 44.09 90 HIS A N 1
ATOM 670 C CA . HIS A 1 90 ? 25.153 -24.266 -30.413 1.00 44.09 90 HIS A CA 1
ATOM 671 C C . HIS A 1 90 ? 25.505 -24.996 -29.114 1.00 44.09 90 HIS A C 1
ATOM 673 O O . HIS A 1 90 ? 26.518 -24.750 -28.477 1.00 44.09 90 HIS A O 1
ATOM 679 N N . SER A 1 91 ? 24.646 -25.958 -28.774 1.00 43.50 91 SER A N 1
ATOM 680 C CA . SER A 1 91 ? 25.064 -27.278 -28.293 1.00 43.50 91 SER A CA 1
ATOM 681 C C . SER A 1 91 ? 26.078 -27.298 -27.143 1.00 43.50 91 SER A C 1
ATOM 683 O O . SER A 1 91 ? 27.249 -27.611 -27.338 1.00 43.50 91 SER A O 1
ATOM 685 N N . SER A 1 92 ? 25.603 -27.129 -25.912 1.00 45.62 92 SER A N 1
ATOM 686 C CA . SER A 1 92 ? 26.269 -27.713 -24.741 1.00 45.62 92 SER A CA 1
ATOM 687 C C . SER A 1 92 ? 25.560 -29.004 -24.321 1.00 45.62 92 SER A C 1
ATOM 689 O O . SER A 1 92 ? 25.031 -29.132 -23.222 1.00 45.62 92 SER A O 1
ATOM 691 N N . VAL A 1 93 ? 25.556 -29.997 -25.219 1.00 47.44 93 VAL A N 1
ATOM 692 C CA . VAL A 1 93 ? 25.331 -31.399 -24.838 1.00 47.44 93 VAL A CA 1
ATOM 693 C C . VAL A 1 93 ? 26.667 -32.120 -24.934 1.00 47.44 93 VAL A C 1
ATOM 695 O O . VAL A 1 93 ? 27.222 -32.323 -26.009 1.00 47.44 93 VAL A O 1
ATOM 698 N N . LEU A 1 94 ? 27.178 -32.489 -23.765 1.00 47.91 94 LEU A N 1
ATOM 699 C CA . LEU A 1 94 ? 28.292 -33.402 -23.574 1.00 47.91 94 LEU A CA 1
ATOM 700 C C . LEU A 1 94 ? 27.981 -34.764 -24.227 1.00 47.91 94 LEU A C 1
ATOM 702 O O . LEU A 1 94 ? 27.270 -35.578 -23.646 1.00 47.91 94 LEU A O 1
ATOM 706 N N . LEU A 1 95 ? 28.558 -35.033 -25.397 1.00 41.44 95 LEU A N 1
ATOM 707 C CA . LEU A 1 95 ? 28.944 -36.375 -25.855 1.00 41.44 95 LEU A CA 1
ATOM 708 C C . LEU A 1 95 ? 30.470 -36.291 -26.039 1.00 41.44 95 LEU A C 1
ATOM 710 O O . LEU A 1 95 ? 30.956 -35.460 -26.790 1.00 41.44 95 LEU A O 1
ATOM 714 N N . GLY A 1 96 ? 31.308 -36.982 -25.272 1.00 38.72 96 GLY A N 1
ATOM 715 C CA . GLY A 1 96 ? 31.373 -38.435 -25.261 1.00 38.72 96 GLY A CA 1
ATOM 716 C C . GLY A 1 96 ? 32.288 -38.913 -26.397 1.00 38.72 96 GLY A C 1
ATOM 717 O O . GLY A 1 96 ? 31.838 -39.017 -27.526 1.00 38.72 96 GLY A O 1
ATOM 718 N N . GLY A 1 97 ? 33.546 -39.245 -26.079 1.00 39.22 97 GLY A N 1
ATOM 719 C CA . GLY A 1 97 ? 34.313 -40.262 -26.819 1.00 39.22 97 GLY A CA 1
ATOM 720 C C . GLY A 1 97 ? 35.293 -39.818 -27.920 1.00 39.22 97 GLY A C 1
ATOM 721 O O . GLY A 1 97 ? 34.908 -39.531 -29.040 1.00 39.22 97 GLY A O 1
ATOM 722 N N . ALA A 1 98 ? 36.585 -39.901 -27.583 1.00 45.06 98 ALA A N 1
ATOM 723 C CA . ALA A 1 98 ? 37.693 -40.479 -28.363 1.00 45.06 98 ALA A CA 1
ATOM 724 C C . ALA A 1 98 ? 37.842 -40.210 -29.884 1.00 45.06 98 ALA A C 1
ATOM 726 O O . ALA A 1 98 ? 37.272 -40.913 -30.709 1.00 45.06 98 ALA A O 1
ATOM 727 N N . ALA A 1 99 ? 38.809 -39.355 -30.234 1.00 43.28 99 ALA A N 1
ATOM 728 C CA . ALA A 1 99 ? 39.794 -39.551 -31.314 1.00 43.28 99 ALA A CA 1
ATOM 729 C C . ALA A 1 99 ? 40.866 -38.459 -31.117 1.00 43.28 99 ALA A C 1
ATOM 731 O O . ALA A 1 99 ? 40.545 -37.281 -31.095 1.00 43.28 99 ALA A O 1
ATOM 732 N N . GLY A 1 100 ? 42.134 -38.726 -30.823 1.00 40.59 100 GLY A N 1
ATOM 733 C CA . GLY A 1 100 ? 43.001 -39.726 -31.425 1.00 40.59 100 GLY A CA 1
ATOM 734 C C . GLY A 1 100 ? 44.173 -38.964 -32.047 1.00 40.59 100 GLY A C 1
ATOM 735 O O . GLY A 1 100 ? 44.052 -38.420 -33.137 1.00 40.59 100 GLY A O 1
ATOM 736 N N . LEU A 1 101 ? 45.285 -38.883 -31.312 1.00 48.16 101 LEU A N 1
ATOM 737 C CA . LEU A 1 101 ? 46.598 -38.472 -31.811 1.00 48.16 101 LEU A CA 1
ATOM 738 C C . LEU A 1 101 ? 46.962 -39.265 -33.074 1.00 48.16 101 LEU A C 1
ATOM 740 O O . LEU A 1 101 ? 47.129 -40.476 -32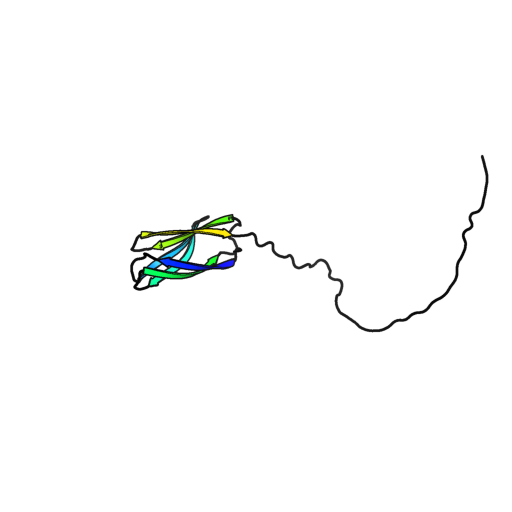.973 1.00 48.16 101 LEU A O 1
ATOM 744 N N . LEU A 1 102 ? 47.199 -38.591 -34.204 1.00 47.19 102 LEU A N 1
ATOM 745 C CA . LEU A 1 102 ? 48.105 -39.073 -35.250 1.00 47.19 102 LEU A CA 1
ATOM 746 C C . LEU A 1 102 ? 48.886 -37.903 -35.856 1.00 47.19 102 LEU A C 1
ATOM 748 O O . LEU A 1 102 ? 48.357 -36.829 -36.127 1.00 47.19 102 LEU A O 1
ATOM 752 N N . ALA A 1 103 ? 50.183 -38.140 -35.987 1.00 49.56 103 ALA A N 1
ATOM 753 C CA . ALA A 1 103 ? 51.234 -37.181 -36.252 1.00 49.56 103 ALA A CA 1
ATOM 754 C C . ALA A 1 103 ? 51.803 -37.329 -37.679 1.00 49.56 103 ALA A C 1
ATOM 756 O O . ALA A 1 103 ? 51.575 -38.340 -38.334 1.00 49.56 103 ALA A O 1
ATOM 757 N N . LEU A 1 104 ? 52.665 -36.366 -38.041 1.00 48.84 104 LEU A N 1
ATOM 758 C CA . LEU A 1 104 ? 53.757 -36.425 -39.033 1.00 48.84 104 LEU A CA 1
ATOM 759 C C . LEU A 1 104 ? 53.431 -36.182 -40.522 1.00 48.84 104 LEU A C 1
ATOM 761 O O . LEU A 1 104 ? 52.643 -36.880 -41.145 1.00 48.84 104 LEU A O 1
ATOM 765 N N . GLY A 1 105 ? 54.183 -35.234 -41.102 1.00 40.88 105 GLY A N 1
ATOM 766 C CA . GLY A 1 105 ? 54.338 -35.025 -42.549 1.00 40.88 105 GLY A CA 1
ATOM 767 C C . GLY A 1 105 ? 54.567 -33.552 -42.912 1.00 40.88 105 GLY A C 1
ATOM 768 O O . GLY A 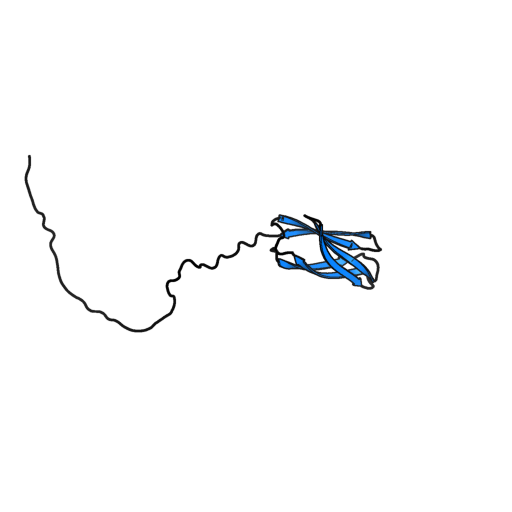1 105 ? 53.631 -32.866 -43.287 1.00 40.88 105 GLY A O 1
ATOM 769 N N . ALA A 1 106 ? 55.725 -32.968 -42.585 1.00 42.34 106 ALA A N 1
ATOM 770 C CA . ALA A 1 106 ? 56.819 -32.701 -43.536 1.00 42.34 106 ALA A CA 1
ATOM 771 C C . ALA A 1 106 ? 56.511 -31.611 -44.591 1.00 42.34 106 ALA A C 1
ATOM 773 O O . ALA A 1 106 ? 55.673 -31.798 -45.463 1.00 42.34 106 ALA A O 1
ATOM 774 N N . GLY A 1 107 ? 57.250 -30.492 -44.558 1.00 42.81 107 GLY A N 1
ATOM 775 C CA . GLY A 1 107 ? 57.159 -29.487 -45.623 1.00 42.81 107 GLY A CA 1
ATOM 776 C C . GLY A 1 107 ? 57.893 -28.172 -45.375 1.00 42.81 107 GLY A C 1
ATOM 777 O O . GLY A 1 107 ? 57.298 -27.104 -45.450 1.00 42.81 107 GLY A O 1
ATOM 778 N N . THR A 1 108 ? 59.190 -28.222 -45.083 1.00 47.53 108 THR A N 1
ATOM 779 C CA . THR A 1 108 ? 60.082 -27.061 -45.207 1.00 47.53 108 THR A CA 1
ATOM 780 C C . THR A 1 108 ? 60.153 -26.594 -46.665 1.00 47.53 108 THR A C 1
ATOM 782 O O . THR A 1 108 ? 60.636 -27.353 -47.500 1.00 47.53 108 THR A O 1
ATOM 785 N N . MET A 1 109 ? 59.789 -25.347 -46.978 1.00 51.12 109 MET A N 1
ATOM 786 C CA . MET A 1 109 ? 60.484 -24.577 -48.023 1.00 51.12 109 MET A CA 1
ATOM 787 C C . MET A 1 109 ? 60.247 -23.070 -47.876 1.00 51.12 109 MET A C 1
ATOM 789 O O . MET A 1 109 ? 59.326 -22.476 -48.428 1.00 51.12 109 MET A O 1
ATOM 793 N N . ILE A 1 110 ? 61.176 -22.440 -47.160 1.00 48.72 110 ILE A N 1
ATOM 794 C CA . ILE A 1 110 ? 61.610 -21.077 -47.450 1.00 48.72 110 ILE A CA 1
ATOM 795 C C . ILE A 1 110 ? 62.377 -21.144 -48.776 1.00 48.72 110 ILE A C 1
ATOM 797 O O . ILE A 1 110 ? 63.507 -21.624 -48.788 1.00 48.72 110 ILE A O 1
ATOM 801 N N . ALA A 1 111 ? 61.784 -20.682 -49.879 1.00 44.53 111 ALA A N 1
ATOM 802 C CA . ALA A 1 111 ? 62.513 -20.271 -51.082 1.00 44.53 111 ALA A CA 1
ATOM 803 C C . ALA A 1 111 ? 61.595 -19.575 -52.104 1.00 44.53 111 ALA A C 1
ATOM 805 O O . ALA A 1 111 ? 61.048 -20.214 -52.991 1.00 44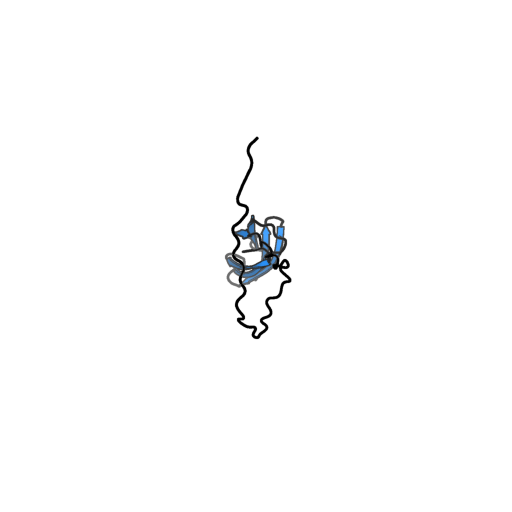.53 111 ALA A O 1
ATOM 806 N N . VAL A 1 112 ? 61.554 -18.241 -52.087 1.00 46.97 112 VAL A N 1
ATOM 807 C CA . VAL A 1 112 ? 61.669 -17.488 -53.347 1.00 46.97 112 VAL A CA 1
ATOM 808 C C . VAL A 1 112 ? 62.864 -16.564 -53.193 1.00 46.97 112 VAL A C 1
ATOM 810 O O . VAL A 1 112 ? 62.808 -15.437 -52.707 1.00 46.97 112 VAL A O 1
ATOM 813 N N . ARG A 1 113 ? 64.013 -17.133 -53.544 1.00 42.62 113 ARG A N 1
ATOM 814 C CA . ARG A 1 113 ? 65.280 -16.441 -53.692 1.00 42.62 113 ARG A CA 1
ATOM 815 C C . ARG A 1 113 ? 65.339 -15.865 -55.107 1.00 42.62 113 ARG A C 1
ATOM 817 O O . ARG A 1 113 ? 65.442 -16.646 -56.041 1.00 42.62 113 ARG A O 1
ATOM 824 N N . ARG A 1 114 ? 65.485 -14.530 -55.182 1.00 45.41 114 ARG A N 1
ATOM 825 C CA . ARG A 1 114 ? 66.174 -13.739 -56.240 1.00 45.41 114 ARG A CA 1
ATOM 826 C C . ARG A 1 114 ? 65.493 -13.741 -57.619 1.00 45.41 114 ARG A C 1
ATOM 828 O O . ARG A 1 114 ? 64.940 -14.735 -58.036 1.00 45.41 114 ARG A O 1
ATOM 835 N N . ARG A 1 115 ? 65.561 -12.713 -58.461 1.00 42.78 115 ARG A N 1
ATOM 836 C CA . ARG A 1 115 ? 66.271 -11.421 -58.580 1.00 42.78 115 ARG A CA 1
ATOM 837 C C . ARG A 1 115 ? 65.615 -10.781 -59.820 1.00 42.78 115 ARG A C 1
ATOM 839 O O . ARG A 1 115 ? 65.333 -11.533 -60.747 1.00 42.78 115 ARG A O 1
ATOM 846 N N . LYS A 1 116 ? 65.541 -9.454 -59.923 1.00 40.81 116 LYS A N 1
ATOM 847 C CA . LYS A 1 116 ? 66.353 -8.664 -60.874 1.00 40.81 116 LYS A CA 1
ATOM 848 C C . LYS A 1 116 ? 65.956 -7.190 -60.777 1.00 40.81 116 LYS A C 1
ATOM 850 O O . LYS A 1 116 ? 64.782 -6.858 -60.752 1.00 40.81 116 LYS A O 1
ATOM 855 N N . GLN A 1 117 ? 66.983 -6.356 -60.683 1.00 43.78 117 GLN A N 1
ATOM 856 C CA . GLN A 1 117 ? 66.937 -4.910 -60.845 1.00 43.78 117 GLN A CA 1
ATOM 857 C C . GLN A 1 117 ? 66.277 -4.542 -62.179 1.00 43.78 117 GLN A C 1
ATOM 859 O O . GLN A 1 117 ? 66.592 -5.177 -63.189 1.00 43.78 117 GLN A O 1
ATOM 864 N N . ASN A 1 118 ? 65.458 -3.494 -62.179 1.00 44.06 118 ASN A N 1
ATOM 865 C CA . ASN A 1 118 ? 65.579 -2.407 -63.145 1.00 44.06 118 ASN A CA 1
ATOM 866 C C . ASN A 1 118 ? 65.012 -1.125 -62.538 1.00 44.06 118 ASN A C 1
ATOM 868 O O . ASN A 1 118 ? 63.914 -1.218 -61.949 1.00 44.06 118 ASN A O 1
#

Secondary structure (DSSP, 8-state):
-BTT-EEEEEEE-PPTT-EEEEEEETTTEEEEEEE--TTSEEEEEEEPPTTPPSEEEEEEEEESSS--EEEEEEEEBP--------S--S----------------------------

Radius of gyration: 33.75 Å; chains: 1; bounding box: 80×50×82 Å

pLDDT: mean 77.93, std 22.82, range [38.72, 97.88]